Protein AF-A0A3B0U0E4-F1 (afdb_monomer_lite)

Foldseek 3Di:
DDDDPLPQWKKWKWWAQQPQQAIWTQAPVRAIDLFPQRTDIDRDPVVVVVQVVCQVCVVPPHNTHDIDMFTWAAAPVRGIDTPALVVLLSNVGDPPDPPDDDDDPVVSVCSSPRDGPPDDPPPPPPDDDPDDDD

Structure (mmCIF, N/CA/C/O backbone):
data_AF-A0A3B0U0E4-F1
#
_entry.id   AF-A0A3B0U0E4-F1
#
loop_
_atom_site.group_PDB
_atom_site.id
_atom_site.type_symbol
_atom_site.label_atom_id
_atom_site.label_alt_id
_atom_site.label_comp_id
_atom_site.label_asym_id
_atom_site.label_entity_id
_atom_site.label_seq_id
_atom_site.pdbx_PDB_ins_code
_atom_site.Cartn_x
_atom_site.Cartn_y
_atom_site.Cartn_z
_atom_site.occupancy
_atom_site.B_iso_or_equiv
_atom_site.auth_seq_id
_atom_site.auth_comp_id
_atom_site.auth_asym_id
_atom_site.auth_atom_id
_atom_site.pdbx_PDB_model_num
ATOM 1 N N . MET A 1 1 ? -9.893 20.223 24.120 1.00 36.91 1 MET A N 1
ATOM 2 C CA . MET A 1 1 ? -8.992 19.097 23.799 1.00 36.91 1 MET A CA 1
ATOM 3 C C . MET A 1 1 ? -9.679 18.255 22.725 1.00 36.91 1 MET A C 1
ATOM 5 O O . MET A 1 1 ? -10.359 17.302 23.061 1.00 36.91 1 MET A O 1
ATOM 9 N N . GLY A 1 2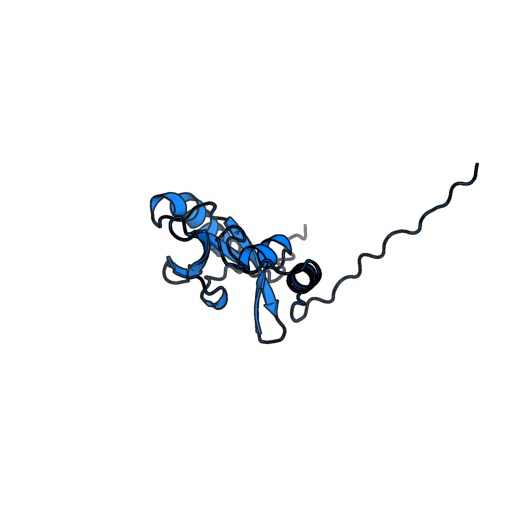 ? -9.637 18.684 21.462 1.00 43.72 2 GLY A N 1
ATOM 10 C CA . GLY A 1 2 ? -10.326 18.000 20.361 1.00 43.72 2 GLY A CA 1
ATOM 11 C C . GLY A 1 2 ? -9.304 17.594 19.314 1.00 43.72 2 GLY A C 1
ATOM 12 O O . GLY A 1 2 ? -8.891 18.423 18.512 1.00 43.72 2 GLY A O 1
ATOM 13 N N . LYS A 1 3 ? -8.831 16.355 19.382 1.00 45.47 3 LYS A N 1
ATOM 14 C CA . LYS A 1 3 ? -8.068 15.712 18.309 1.00 45.47 3 LYS A CA 1
ATOM 15 C C . LYS A 1 3 ? -8.770 14.394 17.992 1.00 45.47 3 LYS A C 1
ATOM 17 O O . LYS A 1 3 ? -9.587 13.957 18.793 1.00 45.47 3 LYS A O 1
ATOM 22 N N . HIS A 1 4 ? -8.435 13.814 16.845 1.00 36.91 4 HIS A N 1
ATOM 23 C CA . HIS A 1 4 ? -9.089 12.681 16.174 1.00 36.91 4 HIS A CA 1
ATOM 24 C C . HIS A 1 4 ? -10.208 13.102 15.214 1.00 36.91 4 HIS A C 1
ATOM 26 O O . HIS A 1 4 ? -11.343 12.654 15.300 1.00 36.91 4 HIS A O 1
ATOM 32 N N . GLN A 1 5 ? -9.840 13.934 14.233 1.00 36.47 5 GLN A N 1
ATOM 33 C CA . GLN A 1 5 ? -10.336 13.699 12.878 1.00 36.47 5 GLN A CA 1
ATOM 34 C C . GLN A 1 5 ? -9.682 12.386 12.415 1.00 36.47 5 GLN A C 1
ATOM 36 O O . GLN A 1 5 ? -8.617 12.405 11.803 1.00 36.47 5 GLN A O 1
ATOM 41 N N . ASP A 1 6 ? -10.249 11.253 12.828 1.00 44.97 6 ASP A N 1
ATOM 42 C CA . ASP A 1 6 ? -9.969 9.946 12.233 1.00 44.97 6 ASP A CA 1
ATOM 43 C C . ASP A 1 6 ? -10.700 9.957 10.887 1.00 44.97 6 ASP A C 1
ATOM 45 O O . ASP A 1 6 ? -11.853 9.561 10.766 1.00 44.97 6 ASP A O 1
ATOM 49 N N . GLN A 1 7 ? -10.100 10.633 9.908 1.00 45.28 7 GLN A N 1
ATOM 50 C CA . GLN A 1 7 ? -10.589 10.588 8.536 1.00 45.28 7 GLN A CA 1
ATOM 51 C C . GLN A 1 7 ? -10.448 9.133 8.070 1.00 45.28 7 GLN A C 1
ATOM 53 O O . GLN A 1 7 ? -9.414 8.521 8.339 1.00 45.28 7 GLN A O 1
ATOM 58 N N . GLU A 1 8 ? -11.485 8.602 7.413 1.00 59.47 8 GLU A N 1
ATOM 59 C CA . GLU A 1 8 ? -11.623 7.243 6.857 1.00 59.47 8 GLU A CA 1
ATOM 60 C C . GLU A 1 8 ? -10.515 6.900 5.842 1.00 59.47 8 GLU A C 1
ATOM 62 O O . GLU A 1 8 ? -10.739 6.751 4.642 1.00 59.47 8 GLU A O 1
ATOM 67 N N . THR A 1 9 ? -9.273 6.810 6.301 1.00 79.25 9 THR A N 1
ATOM 68 C CA . THR A 1 9 ? -8.127 6.502 5.457 1.00 79.25 9 THR A CA 1
ATOM 69 C C . THR A 1 9 ? -7.910 5.000 5.457 1.00 79.25 9 THR A C 1
ATOM 71 O O . THR A 1 9 ? -7.471 4.418 6.452 1.00 79.25 9 THR A O 1
ATOM 74 N N . LEU A 1 10 ? -8.194 4.380 4.315 1.00 93.31 10 LEU A N 1
ATOM 75 C CA . LEU A 1 10 ? -7.898 2.976 4.077 1.00 93.31 10 LEU A CA 1
ATOM 76 C C . LEU A 1 10 ? -6.388 2.787 3.946 1.00 93.31 10 LEU A C 1
ATOM 78 O O . LEU A 1 10 ? -5.714 3.510 3.210 1.00 93.31 10 LEU A O 1
ATOM 82 N N . ARG A 1 11 ? -5.851 1.802 4.662 1.00 96.06 11 ARG A N 1
ATOM 83 C CA . ARG A 1 11 ? -4.426 1.469 4.643 1.00 96.06 11 ARG A CA 1
ATOM 84 C C . ARG A 1 11 ? -4.217 -0.001 4.337 1.00 96.06 11 ARG A C 1
ATOM 86 O O . ARG A 1 11 ? -5.002 -0.838 4.774 1.00 96.06 11 ARG A O 1
ATOM 93 N N . VAL A 1 12 ? -3.147 -0.305 3.614 1.00 97.31 12 VAL A N 1
ATOM 94 C CA . VAL A 1 12 ? -2.751 -1.676 3.263 1.00 97.31 12 VAL A CA 1
ATOM 95 C C . VAL A 1 12 ? -1.254 -1.855 3.454 1.00 97.31 12 VAL A C 1
ATOM 97 O O . VAL A 1 12 ? -0.488 -0.898 3.336 1.00 97.31 12 VAL A O 1
ATOM 100 N N . LEU A 1 13 ? -0.826 -3.088 3.718 1.00 97.12 13 LEU A N 1
ATOM 101 C CA . LEU A 1 13 ? 0.589 -3.444 3.747 1.00 97.12 13 LEU A CA 1
ATOM 102 C C . LEU A 1 13 ? 1.042 -3.862 2.346 1.00 97.12 13 LEU A C 1
ATOM 104 O O . LEU A 1 13 ? 0.474 -4.790 1.769 1.00 97.12 13 LEU A O 1
ATOM 108 N N . THR A 1 14 ? 2.076 -3.204 1.825 1.00 96.56 14 THR A N 1
ATOM 109 C CA . THR A 1 14 ? 2.720 -3.544 0.550 1.00 96.56 14 THR A CA 1
ATOM 110 C C . THR A 1 14 ? 4.162 -3.978 0.769 1.00 96.56 14 THR A C 1
ATOM 112 O O . THR A 1 14 ? 4.802 -3.533 1.717 1.00 96.56 14 THR A O 1
ATOM 115 N N . ALA A 1 15 ? 4.680 -4.826 -0.113 1.00 94.94 15 ALA A N 1
ATOM 116 C CA . ALA A 1 15 ? 6.083 -5.211 -0.177 1.00 94.94 15 ALA A CA 1
ATOM 117 C C . ALA A 1 15 ? 6.494 -5.484 -1.632 1.00 94.94 15 ALA A C 1
ATOM 119 O O . ALA A 1 15 ? 5.693 -5.336 -2.558 1.00 94.94 15 ALA A O 1
ATOM 120 N N . ASN A 1 16 ? 7.751 -5.861 -1.839 1.00 92.12 16 ASN A N 1
ATOM 121 C CA . ASN A 1 16 ? 8.218 -6.442 -3.089 1.00 92.12 16 ASN A CA 1
ATOM 122 C C . ASN A 1 16 ? 8.429 -7.948 -2.918 1.00 92.12 16 ASN A C 1
ATOM 124 O O . ASN A 1 16 ? 9.066 -8.357 -1.945 1.00 92.12 16 ASN A O 1
ATOM 128 N N . ASP A 1 17 ? 7.945 -8.758 -3.853 1.00 90.56 17 ASP A N 1
ATOM 129 C CA . ASP A 1 17 ? 8.317 -10.169 -3.935 1.00 90.56 17 ASP A CA 1
ATOM 130 C C . ASP A 1 17 ? 9.816 -10.268 -4.254 1.00 90.56 17 ASP A C 1
ATOM 132 O O . ASP A 1 17 ? 10.300 -9.651 -5.206 1.00 90.56 17 ASP A O 1
ATOM 136 N N . LEU A 1 18 ? 10.584 -10.996 -3.439 1.00 88.94 18 LEU A N 1
ATOM 137 C CA . LEU A 1 18 ? 12.038 -11.058 -3.599 1.00 88.94 18 LEU A CA 1
ATOM 138 C C . LEU A 1 18 ? 12.462 -11.834 -4.853 1.00 88.94 18 LEU A C 1
ATOM 140 O O . LEU A 1 18 ? 13.534 -11.570 -5.395 1.00 88.94 18 LEU A O 1
ATOM 144 N N . LEU A 1 19 ? 11.657 -12.800 -5.298 1.00 86.62 19 LEU A N 1
ATOM 145 C CA . LEU A 1 19 ? 11.989 -13.666 -6.426 1.00 86.62 19 LEU A CA 1
ATOM 146 C C . LEU A 1 19 ? 11.656 -12.994 -7.754 1.00 86.62 19 LEU A C 1
ATOM 148 O O . LEU A 1 19 ? 12.441 -13.083 -8.697 1.00 86.62 19 LEU A O 1
ATOM 152 N N . THR A 1 20 ? 10.498 -12.338 -7.838 1.00 84.81 20 THR A N 1
ATOM 153 C CA . THR A 1 20 ? 10.013 -11.752 -9.095 1.00 84.81 20 THR A CA 1
ATOM 154 C C . THR A 1 20 ? 10.232 -10.250 -9.192 1.00 84.81 20 THR A C 1
ATOM 156 O O . THR A 1 20 ? 10.275 -9.708 -10.297 1.00 84.81 20 THR A O 1
ATOM 159 N N . GLY A 1 21 ? 10.409 -9.569 -8.060 1.00 86.94 21 GLY A N 1
ATOM 160 C CA . GLY A 1 21 ? 10.525 -8.117 -8.010 1.00 86.94 21 GLY A CA 1
ATOM 161 C C . GLY A 1 21 ? 9.203 -7.386 -8.253 1.00 86.94 21 GLY A C 1
ATOM 162 O O . GLY A 1 21 ? 9.231 -6.197 -8.571 1.00 86.94 21 GLY A O 1
ATOM 163 N N . GLU A 1 22 ? 8.068 -8.080 -8.134 1.00 89.31 22 GLU A N 1
ATOM 164 C CA . GLU A 1 22 ? 6.732 -7.501 -8.280 1.00 89.31 22 GLU A CA 1
ATOM 165 C C . GLU A 1 22 ? 6.187 -6.949 -6.961 1.00 89.31 22 GLU A C 1
ATOM 167 O O . GLU A 1 22 ? 6.396 -7.507 -5.882 1.00 89.31 22 GLU A O 1
ATOM 172 N N . VAL A 1 23 ? 5.404 -5.873 -7.060 1.00 92.50 23 VAL A N 1
ATOM 173 C CA . VAL A 1 23 ? 4.688 -5.330 -5.905 1.00 92.50 23 VAL A CA 1
ATOM 174 C C . VAL A 1 23 ? 3.598 -6.305 -5.468 1.00 92.50 23 VAL A C 1
ATOM 176 O O . VAL A 1 23 ? 2.794 -6.766 -6.277 1.00 92.50 23 VAL A O 1
ATOM 179 N N . VAL A 1 24 ? 3.564 -6.587 -4.169 1.00 94.19 24 VAL A N 1
ATOM 180 C CA . VAL A 1 24 ? 2.573 -7.460 -3.537 1.00 94.19 24 VAL A CA 1
ATOM 181 C C . VAL A 1 24 ? 1.937 -6.788 -2.324 1.00 94.19 24 VAL A C 1
ATOM 183 O O . VAL A 1 24 ? 2.506 -5.870 -1.726 1.00 94.19 24 VAL A O 1
ATOM 186 N N . PHE A 1 25 ? 0.755 -7.269 -1.954 1.00 96.38 25 PHE A N 1
ATOM 187 C CA . PHE A 1 25 ? -0.073 -6.784 -0.859 1.00 96.38 25 PHE A CA 1
ATOM 188 C C . PHE A 1 25 ? -0.455 -7.930 0.071 1.00 96.38 25 PHE A C 1
ATOM 190 O O . PHE A 1 25 ? -0.772 -9.034 -0.383 1.00 96.38 25 PHE A O 1
ATOM 197 N N . LEU A 1 26 ? -0.430 -7.671 1.378 1.00 97.12 26 LEU A N 1
ATOM 198 C CA . LEU A 1 26 ? -0.861 -8.651 2.370 1.00 97.12 26 LEU A CA 1
ATOM 199 C C . LEU A 1 26 ? -2.382 -8.797 2.307 1.00 97.12 26 LEU A C 1
ATOM 201 O O . LEU A 1 26 ? -3.095 -7.811 2.461 1.00 97.12 26 LEU A O 1
ATOM 205 N N . THR A 1 27 ? -2.881 -10.016 2.137 1.00 96.88 27 THR A N 1
ATOM 206 C CA . THR A 1 27 ? -4.315 -10.324 2.139 1.00 96.88 27 THR A CA 1
ATOM 207 C C . THR A 1 27 ? -4.845 -10.565 3.552 1.00 96.88 27 THR A C 1
ATOM 209 O O . THR A 1 27 ? -4.092 -10.800 4.501 1.00 96.88 27 THR A O 1
ATOM 212 N N . SER A 1 28 ? -6.171 -10.583 3.711 1.00 93.69 28 SER A N 1
ATOM 213 C CA . SER A 1 28 ? -6.820 -10.901 4.996 1.00 93.69 28 SER A CA 1
ATOM 214 C C . SER A 1 28 ? -6.515 -12.314 5.512 1.00 93.69 28 SER A C 1
ATOM 216 O O . SER A 1 28 ? -6.701 -12.577 6.697 1.00 93.69 28 SER A O 1
ATOM 218 N N . GLN A 1 29 ? -6.032 -13.215 4.649 1.00 92.81 29 GLN A N 1
ATOM 219 C CA . GLN A 1 29 ? -5.620 -14.573 5.021 1.00 92.81 29 GLN A CA 1
ATOM 220 C C . GLN A 1 29 ? -4.149 -14.652 5.467 1.00 92.81 29 GLN A C 1
ATOM 222 O O . GLN A 1 29 ? -3.678 -15.729 5.820 1.00 92.81 29 GLN A O 1
ATOM 227 N N . GLY A 1 30 ? -3.410 -13.537 5.446 1.00 91.12 30 GLY A N 1
ATOM 228 C CA . GLY A 1 30 ? -1.984 -13.505 5.785 1.00 91.12 30 GLY A CA 1
ATOM 229 C C . GLY A 1 30 ? -1.057 -13.980 4.660 1.00 91.12 30 GLY A C 1
ATOM 230 O O . GLY A 1 30 ? 0.142 -14.117 4.880 1.00 91.12 30 GLY A O 1
ATOM 231 N N . THR A 1 31 ? -1.585 -14.222 3.458 1.00 92.94 31 THR A N 1
ATOM 232 C CA . THR A 1 31 ? -0.789 -14.498 2.252 1.00 92.94 31 THR A CA 1
ATOM 233 C C . THR A 1 31 ? -0.518 -13.217 1.467 1.00 92.94 31 THR A C 1
ATOM 235 O O . 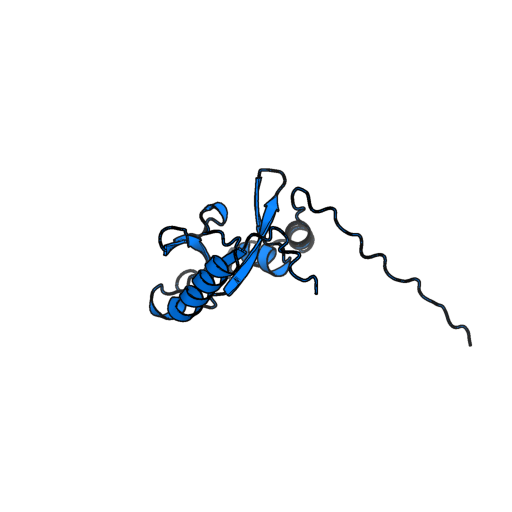THR A 1 31 ? -1.204 -12.213 1.660 1.00 92.94 31 THR A O 1
ATOM 238 N N . TRP A 1 32 ? 0.443 -13.254 0.545 1.00 93.88 32 TRP A N 1
ATOM 239 C CA . TRP A 1 32 ? 0.748 -12.137 -0.351 1.00 93.88 32 TRP A CA 1
ATOM 240 C C . TRP A 1 32 ? 0.077 -12.321 -1.714 1.00 93.88 32 TRP A C 1
ATOM 242 O O . TRP A 1 32 ? 0.098 -13.413 -2.279 1.00 93.88 32 TRP A O 1
ATOM 252 N N . SER A 1 33 ? -0.518 -11.249 -2.236 1.00 94.31 33 SER A N 1
ATOM 253 C CA . SER A 1 33 ? -1.174 -11.201 -3.547 1.00 94.31 33 SER A CA 1
ATOM 254 C C . SER A 1 33 ? -0.631 -10.044 -4.378 1.00 94.31 33 SER A C 1
ATOM 256 O O . SER A 1 33 ? -0.265 -9.010 -3.833 1.00 94.31 33 SER A O 1
ATOM 258 N N . ARG A 1 34 ? -0.618 -10.192 -5.704 1.00 93.06 34 ARG A N 1
ATOM 259 C CA . ARG A 1 34 ? -0.322 -9.089 -6.641 1.00 93.06 34 ARG A CA 1
ATOM 260 C C . ARG A 1 34 ? -1.530 -8.180 -6.868 1.00 93.06 34 ARG A C 1
ATOM 262 O O . ARG A 1 34 ? -1.381 -7.062 -7.342 1.00 93.06 34 ARG A O 1
ATOM 269 N N . ASP A 1 35 ? -2.717 -8.675 -6.532 1.00 93.50 35 ASP A N 1
ATOM 270 C CA . ASP A 1 35 ? -3.968 -7.944 -6.672 1.00 93.50 35 ASP A CA 1
ATOM 271 C C . ASP A 1 35 ? -4.211 -7.059 -5.445 1.00 93.50 35 ASP A C 1
ATOM 273 O O . ASP A 1 35 ? -4.358 -7.568 -4.328 1.00 93.50 35 ASP A O 1
ATOM 277 N N . LEU A 1 36 ? -4.237 -5.739 -5.655 1.00 94.25 36 LEU A N 1
ATOM 278 C CA . LEU A 1 36 ? -4.444 -4.756 -4.589 1.00 94.25 36 LEU A CA 1
ATOM 279 C C . LEU A 1 36 ? -5.844 -4.876 -3.970 1.00 94.25 36 LEU A C 1
ATOM 281 O O . LEU A 1 36 ? -5.988 -4.680 -2.768 1.00 94.25 36 LEU A O 1
ATOM 285 N N . ASP A 1 37 ? -6.858 -5.264 -4.741 1.00 94.69 37 ASP A N 1
ATOM 286 C CA . ASP A 1 37 ? -8.225 -5.445 -4.239 1.00 94.69 37 ASP A CA 1
ATOM 287 C C . ASP A 1 37 ? -8.380 -6.645 -3.284 1.00 94.69 37 ASP A C 1
ATOM 289 O O . ASP A 1 37 ? -9.326 -6.690 -2.498 1.00 94.69 37 ASP A O 1
ATOM 293 N N . GLN A 1 38 ? -7.423 -7.584 -3.256 1.00 96.12 38 GLN A N 1
ATOM 294 C CA . GLN A 1 38 ? -7.359 -8.638 -2.228 1.00 96.12 38 GLN A CA 1
ATOM 295 C C . GLN A 1 38 ? -6.679 -8.191 -0.925 1.00 96.12 38 GLN A C 1
ATOM 297 O O . GLN A 1 38 ? -6.578 -8.983 0.022 1.00 96.12 38 GLN A O 1
ATOM 302 N N . ALA A 1 39 ? -6.157 -6.965 -0.866 1.00 96.69 39 ALA A N 1
ATOM 303 C CA . ALA A 1 39 ? -5.389 -6.505 0.277 1.00 96.69 39 ALA A CA 1
ATOM 304 C C . ALA A 1 39 ? -6.242 -6.414 1.549 1.00 96.69 39 ALA A C 1
ATOM 306 O O . ALA A 1 39 ? -7.403 -6.002 1.551 1.00 96.69 39 ALA A O 1
ATOM 307 N N . ARG A 1 40 ? -5.623 -6.755 2.678 1.00 96.69 40 ARG A N 1
ATOM 308 C CA . ARG A 1 40 ? -6.173 -6.522 4.006 1.00 96.69 40 ARG A CA 1
ATOM 309 C C . ARG A 1 40 ? -6.222 -5.020 4.262 1.00 96.69 40 ARG A C 1
ATOM 311 O O . ARG A 1 40 ? -5.181 -4.367 4.331 1.00 96.69 40 ARG A O 1
ATOM 318 N N . LEU A 1 41 ? -7.430 -4.508 4.462 1.00 96.25 41 LEU A N 1
ATOM 319 C CA . LEU A 1 41 ? -7.672 -3.113 4.806 1.00 96.25 41 LEU A CA 1
ATOM 320 C C . LEU A 1 41 ? -7.532 -2.893 6.315 1.00 96.25 41 LEU A C 1
ATOM 322 O O . LEU A 1 41 ? -8.096 -3.639 7.114 1.00 96.25 41 LEU A O 1
ATOM 326 N N . ALA A 1 42 ? -6.818 -1.837 6.690 1.00 95.75 42 ALA A N 1
ATOM 327 C CA . ALA A 1 42 ? -6.807 -1.281 8.034 1.00 95.75 42 ALA A CA 1
ATOM 328 C C . ALA A 1 42 ? -7.512 0.078 8.027 1.00 95.75 42 ALA A C 1
ATOM 330 O O . ALA A 1 42 ? -7.109 0.987 7.299 1.00 95.75 42 ALA A O 1
ATOM 331 N N . GLN A 1 43 ? -8.560 0.200 8.842 1.00 93.25 43 GLN A N 1
ATOM 332 C CA . GLN A 1 43 ? -9.334 1.432 9.026 1.00 93.25 43 GLN A CA 1
ATOM 333 C C . GLN A 1 43 ? -9.072 2.047 10.398 1.00 93.25 43 GLN A C 1
ATOM 335 O O . GLN A 1 43 ? -9.044 3.261 10.544 1.00 93.25 43 GLN A O 1
ATOM 340 N N . THR A 1 44 ? -8.832 1.206 11.400 1.00 92.19 44 THR A N 1
ATOM 341 C CA . THR A 1 44 ? -8.594 1.624 12.781 1.00 92.19 44 THR A CA 1
ATOM 342 C C . THR A 1 44 ? -7.106 1.647 13.120 1.00 92.19 44 THR A C 1
ATOM 344 O O . THR A 1 44 ? -6.293 0.931 12.529 1.00 92.19 44 THR A O 1
ATOM 347 N N . SER A 1 45 ? -6.732 2.404 14.156 1.00 90.31 45 SER A N 1
ATOM 348 C CA . SER A 1 45 ? -5.351 2.412 14.663 1.00 90.31 45 SER A CA 1
ATOM 349 C C . SER A 1 45 ? -4.882 1.029 15.142 1.00 90.31 45 SER A C 1
ATOM 351 O O . SER A 1 45 ? -3.698 0.717 15.049 1.00 90.31 45 SER A O 1
ATOM 353 N N . GLN A 1 46 ? -5.802 0.185 15.624 1.00 93.25 46 GLN A N 1
ATOM 354 C CA . GLN A 1 46 ? -5.490 -1.178 16.061 1.00 93.25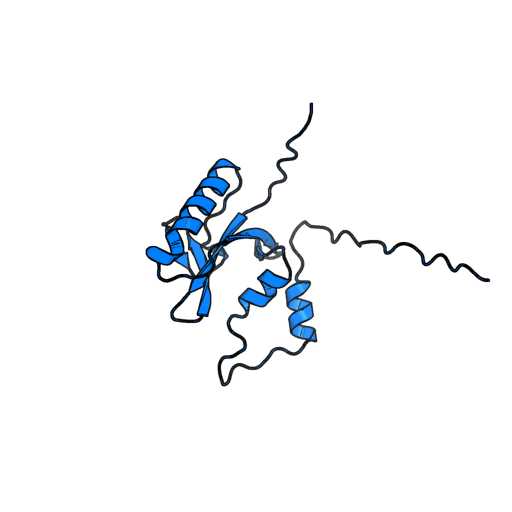 46 GLN A CA 1
ATOM 355 C C . GLN A 1 46 ? -5.142 -2.091 14.878 1.00 93.25 46 GLN A C 1
ATOM 357 O O . GLN A 1 46 ? -4.208 -2.888 14.955 1.00 93.25 46 GLN A O 1
ATOM 362 N N . GLU A 1 47 ? -5.879 -1.981 13.772 1.00 94.25 47 GLU A N 1
ATOM 363 C CA . GLU A 1 47 ? -5.584 -2.732 12.549 1.00 94.25 47 GLU A CA 1
ATOM 364 C C . GLU A 1 47 ? -4.287 -2.251 11.902 1.00 94.25 47 GLU A C 1
ATOM 366 O O . GLU A 1 47 ? -3.506 -3.078 11.435 1.00 94.25 47 GLU A O 1
ATOM 371 N N . LEU A 1 48 ? -4.021 -0.941 11.935 1.00 93.75 48 LEU A N 1
ATOM 372 C CA . LEU A 1 48 ? -2.758 -0.374 11.470 1.00 93.75 48 LEU A CA 1
ATOM 373 C C . LEU A 1 48 ? -1.572 -0.953 12.251 1.00 93.75 48 LEU A C 1
ATOM 375 O O . LEU A 1 48 ? -0.656 -1.500 11.646 1.00 93.75 48 LEU A O 1
ATOM 379 N N . ALA A 1 49 ? -1.646 -0.949 13.585 1.00 94.38 49 ALA A N 1
ATOM 380 C CA . ALA A 1 49 ? -0.617 -1.555 14.428 1.00 94.38 49 ALA A CA 1
ATOM 381 C C . ALA A 1 49 ? -0.428 -3.058 14.137 1.00 94.38 49 ALA A C 1
ATOM 383 O O . ALA A 1 49 ? 0.688 -3.574 14.206 1.00 94.38 49 ALA A O 1
ATOM 384 N N . SER A 1 50 ? -1.504 -3.770 13.778 1.00 94.81 50 SER A N 1
ATOM 385 C CA . SER A 1 50 ? -1.415 -5.166 13.334 1.00 94.81 50 SER A CA 1
ATOM 386 C C . SER A 1 50 ? -0.669 -5.307 12.005 1.00 94.81 50 SER A C 1
ATOM 388 O O . SER A 1 50 ? 0.104 -6.253 11.871 1.00 94.81 50 SER A O 1
ATOM 390 N N . LEU A 1 51 ? -0.873 -4.407 11.038 1.00 95.12 51 LEU A N 1
ATOM 391 C CA . LEU A 1 51 ? -0.118 -4.413 9.781 1.00 95.12 51 LEU A CA 1
ATOM 392 C C . LEU A 1 51 ? 1.360 -4.078 10.005 1.00 95.12 51 LEU A C 1
ATOM 394 O O . LEU A 1 51 ? 2.212 -4.751 9.431 1.00 95.12 51 LEU A O 1
ATOM 398 N N . ASP A 1 52 ? 1.671 -3.110 10.869 1.00 94.00 52 ASP A N 1
ATOM 399 C CA . ASP A 1 52 ? 3.055 -2.752 11.209 1.00 94.00 52 ASP A CA 1
ATOM 400 C C . ASP A 1 52 ? 3.805 -3.917 11.870 1.00 94.00 52 ASP A C 1
ATOM 402 O O . ASP A 1 52 ? 4.966 -4.182 11.550 1.00 94.00 52 ASP A O 1
ATOM 406 N N . ALA A 1 53 ? 3.132 -4.668 12.748 1.00 93.81 53 ALA A N 1
ATOM 407 C CA . ALA A 1 53 ? 3.707 -5.866 13.351 1.00 93.81 53 ALA A CA 1
ATOM 408 C C . ALA A 1 53 ? 4.045 -6.937 12.298 1.00 93.81 53 ALA A C 1
ATOM 410 O O . ALA A 1 53 ? 5.116 -7.539 12.366 1.00 93.81 53 ALA A O 1
ATOM 411 N N . VAL A 1 54 ? 3.172 -7.142 11.302 1.00 93.00 54 VAL A N 1
ATOM 412 C CA . VAL A 1 54 ? 3.443 -8.066 10.185 1.00 93.00 54 VAL A CA 1
ATOM 413 C C . VAL A 1 54 ? 4.571 -7.538 9.298 1.00 93.00 54 VAL A C 1
ATOM 415 O O . VAL A 1 54 ? 5.436 -8.306 8.889 1.00 93.00 54 VAL A O 1
ATOM 418 N N . ALA A 1 55 ? 4.617 -6.231 9.027 1.00 92.25 55 ALA A N 1
ATOM 419 C CA . ALA A 1 55 ? 5.689 -5.617 8.243 1.00 92.25 55 ALA A CA 1
ATOM 420 C C . ALA A 1 55 ? 7.073 -5.900 8.849 1.00 92.25 55 ALA A C 1
ATOM 422 O O . ALA A 1 55 ? 8.021 -6.200 8.123 1.00 92.25 55 ALA A O 1
ATOM 423 N N . ALA A 1 56 ? 7.173 -5.861 10.182 1.00 89.94 56 ALA A N 1
ATOM 424 C CA . ALA A 1 56 ? 8.409 -6.123 10.910 1.00 89.94 56 ALA A CA 1
ATOM 425 C C . ALA A 1 56 ? 8.903 -7.581 10.795 1.00 89.94 56 ALA A C 1
ATOM 427 O O . ALA A 1 56 ? 10.112 -7.806 10.864 1.00 89.94 56 ALA A O 1
ATOM 428 N N . SER A 1 57 ? 8.012 -8.565 10.601 1.00 87.25 57 SER A N 1
ATOM 429 C CA . SER A 1 57 ? 8.378 -9.986 10.443 1.00 87.25 57 SER A CA 1
ATOM 430 C C . SER A 1 57 ? 8.404 -10.476 8.987 1.00 87.25 57 SER A C 1
ATOM 432 O O . SER A 1 57 ? 9.021 -11.504 8.696 1.00 87.25 57 SER A O 1
ATOM 434 N N . ALA A 1 58 ? 7.799 -9.734 8.054 1.00 82.81 58 ALA A N 1
ATOM 435 C CA . ALA A 1 58 ? 7.554 -10.149 6.668 1.00 82.81 58 ALA A CA 1
ATOM 436 C C . ALA A 1 58 ? 8.804 -10.610 5.897 1.00 82.81 58 ALA A C 1
ATOM 438 O O . ALA A 1 58 ? 8.730 -11.555 5.104 1.00 82.81 58 ALA A O 1
ATOM 439 N N . ALA A 1 59 ? 9.955 -9.977 6.149 1.00 76.12 59 ALA A N 1
ATOM 440 C CA . ALA A 1 59 ? 11.211 -10.314 5.479 1.00 76.12 59 ALA A CA 1
ATOM 441 C C . ALA A 1 59 ? 11.701 -11.736 5.795 1.00 76.12 59 ALA A C 1
ATOM 443 O O . ALA A 1 59 ? 12.382 -12.353 4.980 1.00 76.12 59 ALA A O 1
ATOM 444 N N . ILE A 1 60 ? 11.353 -12.256 6.973 1.00 74.38 60 ILE A N 1
ATOM 445 C CA . ILE A 1 60 ? 11.797 -13.568 7.450 1.00 74.38 60 ILE A CA 1
ATOM 446 C C . ILE A 1 60 ? 10.831 -14.662 6.982 1.00 74.38 60 ILE A C 1
ATOM 448 O O . ILE A 1 60 ? 11.265 -15.749 6.611 1.00 74.38 60 ILE A O 1
ATOM 452 N N . GLU A 1 61 ? 9.528 -14.380 6.987 1.00 72.38 61 GLU A N 1
ATOM 453 C CA . GLU A 1 61 ? 8.492 -15.414 6.862 1.00 72.38 61 GLU A CA 1
ATOM 454 C C . GLU A 1 61 ? 8.003 -15.645 5.428 1.00 72.38 61 GLU A C 1
ATOM 456 O O . GLU A 1 61 ? 7.550 -16.743 5.111 1.00 72.38 61 GLU A O 1
ATOM 461 N N . ALA A 1 62 ? 8.090 -14.637 4.554 1.00 74.06 62 ALA A N 1
ATOM 462 C CA . ALA A 1 62 ? 7.367 -14.655 3.281 1.00 74.06 62 ALA A CA 1
ATOM 463 C C . ALA A 1 62 ? 8.215 -14.362 2.034 1.00 74.06 62 ALA A C 1
ATOM 465 O O . ALA A 1 62 ? 7.648 -14.163 0.964 1.00 74.06 62 ALA A O 1
ATOM 466 N N . ALA A 1 63 ? 9.548 -14.311 2.151 1.00 82.31 63 ALA A N 1
ATOM 467 C CA . ALA A 1 63 ? 10.447 -13.949 1.045 1.00 82.31 63 ALA A CA 1
ATOM 468 C C . ALA A 1 63 ? 10.044 -12.633 0.342 1.00 82.31 63 ALA A C 1
ATOM 470 O O . ALA A 1 63 ? 10.129 -12.502 -0.877 1.00 82.31 63 ALA A O 1
ATOM 471 N N . THR A 1 64 ? 9.599 -11.645 1.120 1.00 89.44 64 THR A N 1
ATOM 472 C CA . THR A 1 64 ? 9.307 -10.292 0.634 1.00 89.44 64 THR A CA 1
ATOM 473 C C . THR A 1 64 ? 10.338 -9.305 1.169 1.00 89.44 64 THR A C 1
ATOM 475 O O . THR A 1 64 ? 10.985 -9.553 2.186 1.00 89.44 64 THR A O 1
ATOM 478 N N . VAL A 1 65 ? 10.517 -8.171 0.496 1.00 91.31 65 VAL A N 1
ATOM 479 C CA . VAL A 1 65 ? 11.431 -7.111 0.938 1.00 91.31 65 VAL A CA 1
ATOM 480 C C . VAL A 1 65 ? 10.766 -5.748 0.903 1.00 91.31 65 VAL A C 1
ATOM 482 O O . VAL A 1 65 ? 9.913 -5.472 0.061 1.00 91.31 65 VAL A O 1
ATOM 485 N N . GLY A 1 66 ? 11.179 -4.884 1.832 1.00 91.12 66 GLY A N 1
ATOM 486 C CA . GLY A 1 66 ? 10.648 -3.530 1.946 1.00 91.12 66 GLY A CA 1
ATOM 487 C C . GLY A 1 66 ? 9.145 -3.523 2.208 1.00 91.12 66 GLY A C 1
ATOM 488 O O . GLY A 1 66 ? 8.419 -2.874 1.464 1.00 91.12 66 GLY A O 1
ATOM 489 N N . ALA A 1 67 ? 8.683 -4.269 3.217 1.00 94.88 67 ALA A N 1
ATOM 490 C CA . ALA A 1 67 ? 7.291 -4.230 3.647 1.00 94.88 67 ALA A CA 1
ATOM 491 C C . ALA A 1 67 ? 6.996 -2.913 4.390 1.00 94.88 67 ALA A C 1
ATOM 493 O O . ALA A 1 67 ? 7.704 -2.571 5.336 1.00 94.88 67 ALA A O 1
ATOM 494 N N . TYR A 1 68 ? 5.977 -2.166 3.962 1.00 95.62 68 TYR A N 1
ATOM 495 C CA . TYR A 1 68 ? 5.523 -0.935 4.619 1.00 95.62 68 TYR A CA 1
ATOM 496 C C . TYR A 1 68 ? 4.056 -0.631 4.308 1.00 95.62 68 TYR A C 1
ATOM 498 O O . TYR A 1 68 ? 3.503 -1.087 3.305 1.00 95.62 68 TYR A O 1
ATOM 506 N N . VAL A 1 69 ? 3.412 0.137 5.185 1.00 96.69 69 VAL A N 1
ATOM 507 C CA . VAL A 1 69 ? 2.011 0.524 5.020 1.00 96.69 69 VAL A CA 1
ATOM 508 C C . VAL A 1 69 ? 1.889 1.713 4.068 1.00 96.69 69 VAL A C 1
ATOM 510 O O . VAL A 1 69 ? 2.650 2.676 4.159 1.00 96.69 69 VAL A O 1
ATOM 513 N N . ILE A 1 70 ? 0.905 1.653 3.173 1.00 95.75 70 ILE A N 1
ATOM 514 C CA . ILE A 1 70 ? 0.511 2.754 2.290 1.00 95.75 70 ILE A CA 1
ATOM 515 C C . ILE A 1 70 ? -0.962 3.094 2.482 1.00 95.75 70 ILE A C 1
ATOM 517 O O . ILE A 1 70 ? -1.764 2.253 2.891 1.00 95.75 70 ILE A O 1
ATOM 521 N N . GLU A 1 71 ? -1.317 4.327 2.143 1.00 94.75 71 GLU A N 1
ATOM 522 C CA . GLU A 1 71 ? -2.704 4.771 2.082 1.00 94.75 71 GLU A CA 1
ATOM 523 C C . GLU A 1 71 ? -3.281 4.497 0.691 1.00 94.75 71 GLU A C 1
ATOM 525 O O . GLU A 1 71 ? -2.622 4.711 -0.336 1.00 94.75 71 GLU A O 1
ATOM 530 N N . VAL A 1 72 ? -4.526 4.032 0.663 1.00 93.75 72 VAL A N 1
ATOM 531 C CA . VAL A 1 72 ? -5.276 3.729 -0.556 1.00 93.75 72 VAL A CA 1
ATOM 532 C C . VAL A 1 72 ? -6.628 4.429 -0.530 1.00 93.75 72 VAL A C 1
ATOM 534 O O . VAL A 1 72 ? -7.187 4.723 0.524 1.00 93.75 72 VAL A O 1
ATOM 537 N N . GLY A 1 73 ? -7.155 4.704 -1.712 1.00 90.88 73 GLY A N 1
ATOM 538 C CA . GLY A 1 73 ? -8.519 5.161 -1.923 1.00 90.88 73 GLY A CA 1
ATOM 539 C C . GLY A 1 73 ? -9.219 4.263 -2.929 1.00 90.88 73 GLY A C 1
ATOM 540 O O . GLY A 1 73 ? -8.613 3.344 -3.481 1.00 90.88 73 GLY A O 1
ATOM 541 N N . ARG A 1 74 ? -10.497 4.542 -3.175 1.00 88.38 74 ARG A N 1
ATOM 542 C CA . ARG A 1 74 ? -11.239 3.911 -4.267 1.00 88.38 74 ARG A CA 1
ATOM 543 C C . ARG A 1 74 ? -11.162 4.782 -5.509 1.00 88.38 74 ARG A C 1
ATOM 545 O O . ARG A 1 74 ? -11.248 6.003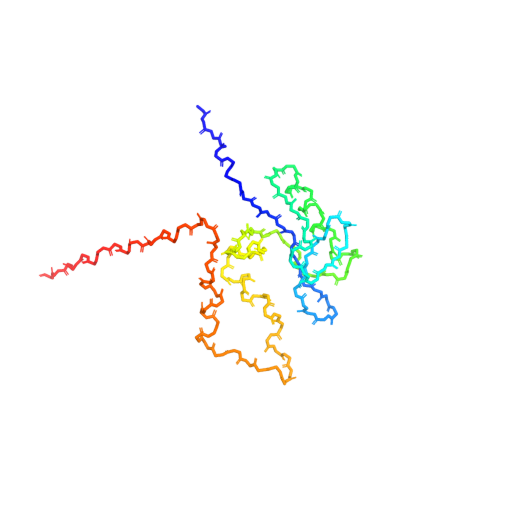 -5.399 1.00 88.38 74 ARG A O 1
ATOM 552 N N . ASP A 1 75 ? -10.987 4.177 -6.670 1.00 84.25 75 ASP A N 1
ATOM 553 C CA . ASP A 1 75 ? -11.122 4.849 -7.960 1.00 84.25 75 ASP A CA 1
ATOM 554 C C . ASP A 1 75 ? -12.613 4.919 -8.396 1.00 84.25 75 ASP A C 1
ATOM 556 O O . ASP A 1 75 ? -13.475 4.370 -7.699 1.00 84.25 75 ASP A O 1
ATOM 560 N N . PRO A 1 76 ? -12.957 5.634 -9.488 1.00 80.19 76 PRO A N 1
ATOM 561 C CA . PRO A 1 76 ? -14.336 5.780 -9.975 1.00 80.19 76 PRO A CA 1
ATOM 562 C C . PRO A 1 76 ? -15.084 4.469 -10.264 1.00 80.19 76 PRO A C 1
ATOM 564 O O . PRO A 1 76 ? -16.304 4.433 -10.110 1.00 80.19 76 PRO A O 1
ATOM 567 N N . ASP A 1 77 ? -14.373 3.410 -10.643 1.00 83.38 77 ASP A N 1
ATOM 568 C CA . ASP A 1 77 ? -14.903 2.068 -10.900 1.00 83.38 77 ASP A CA 1
ATOM 569 C C . ASP A 1 77 ? -15.016 1.230 -9.609 1.00 83.38 77 ASP A C 1
ATOM 571 O O . ASP A 1 77 ? -15.548 0.119 -9.614 1.00 83.38 77 ASP A O 1
ATOM 575 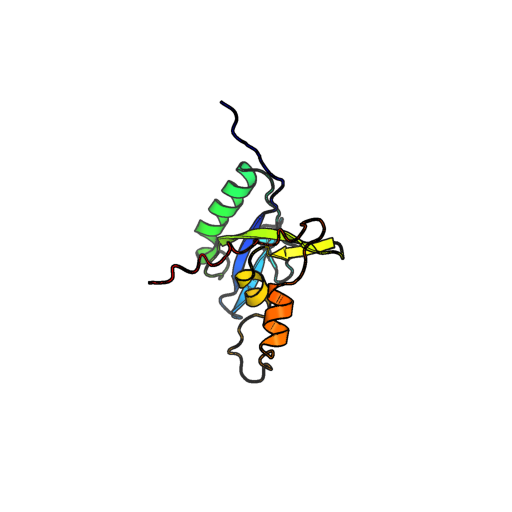N N . GLY A 1 78 ? -14.567 1.777 -8.474 1.00 84.25 78 GLY A N 1
ATOM 576 C CA . GLY A 1 78 ? -14.674 1.179 -7.143 1.00 84.25 78 GLY A CA 1
ATOM 577 C C . GLY A 1 78 ? -13.482 0.318 -6.723 1.00 84.25 78 GLY A C 1
ATOM 578 O O . GLY A 1 78 ? -13.481 -0.150 -5.582 1.00 84.25 78 GLY A O 1
ATOM 579 N N . GLY A 1 79 ? -12.485 0.148 -7.596 1.00 88.75 79 GLY A N 1
ATOM 580 C CA . GLY A 1 79 ? -11.242 -0.567 -7.306 1.00 88.75 79 GLY A CA 1
ATOM 581 C C . GLY A 1 79 ? -10.319 0.211 -6.372 1.00 88.75 79 GLY A C 1
ATOM 582 O O . GLY A 1 79 ? -10.429 1.434 -6.219 1.00 88.75 79 GLY A O 1
ATOM 583 N N . LEU A 1 80 ? -9.410 -0.493 -5.699 1.00 91.31 80 LEU A N 1
ATOM 584 C CA . LEU A 1 80 ? -8.421 0.149 -4.838 1.00 91.31 80 LEU A CA 1
ATOM 585 C C . LEU A 1 80 ? -7.278 0.775 -5.651 1.00 91.31 80 LEU A C 1
ATOM 587 O O . LEU A 1 80 ? -6.759 0.218 -6.617 1.00 91.31 80 LEU A O 1
ATOM 591 N N . CYS A 1 81 ? -6.835 1.953 -5.217 1.00 91.31 81 CYS A N 1
ATOM 592 C CA . CYS A 1 81 ? -5.749 2.701 -5.839 1.00 91.31 81 CYS A CA 1
ATOM 593 C C . CYS A 1 81 ? -4.880 3.376 -4.763 1.00 91.31 81 CYS A C 1
ATOM 595 O O . CYS A 1 81 ? -5.432 4.001 -3.853 1.00 91.31 81 CYS A O 1
ATOM 597 N N . PRO A 1 82 ? -3.537 3.311 -4.844 1.00 92.81 82 PRO A N 1
ATOM 598 C CA . PRO A 1 82 ? -2.670 4.059 -3.938 1.00 92.81 82 PRO A CA 1
ATOM 599 C C . PRO A 1 82 ? -2.914 5.567 -4.024 1.00 92.81 82 PRO A C 1
ATOM 601 O O . PRO A 1 82 ? -3.104 6.109 -5.114 1.00 92.81 82 PRO A O 1
ATOM 604 N N . LEU A 1 83 ? -2.856 6.262 -2.886 1.00 91.62 83 LEU A N 1
ATOM 605 C CA . LEU A 1 83 ? -3.000 7.722 -2.865 1.00 91.62 83 LEU A CA 1
ATOM 606 C C . LEU A 1 83 ? -1.742 8.426 -3.394 1.00 91.62 83 LEU A C 1
ATOM 608 O O . LEU A 1 83 ? -1.833 9.403 -4.135 1.00 91.62 83 LEU A O 1
ATOM 612 N N . ALA A 1 84 ? -0.562 7.919 -3.032 1.00 90.00 84 ALA A N 1
ATOM 613 C CA . ALA A 1 84 ? 0.713 8.533 -3.382 1.00 90.00 84 ALA A CA 1
ATOM 614 C C . ALA A 1 84 ? 1.115 8.237 -4.845 1.00 90.00 84 ALA A C 1
ATOM 616 O O . ALA A 1 84 ? 1.149 7.067 -5.239 1.00 90.00 84 ALA A O 1
ATOM 617 N N . PRO A 1 85 ? 1.503 9.252 -5.647 1.00 88.88 85 PRO A N 1
ATOM 618 C CA . PRO A 1 85 ? 1.926 9.062 -7.040 1.00 88.88 85 PRO A CA 1
ATOM 619 C C . PRO A 1 85 ? 3.062 8.052 -7.216 1.00 88.88 85 PRO A C 1
ATOM 621 O O . PRO A 1 85 ? 3.019 7.208 -8.108 1.00 88.88 85 PRO A O 1
ATOM 624 N N . ARG A 1 86 ? 4.056 8.086 -6.318 1.00 90.19 86 ARG A N 1
ATOM 625 C CA . ARG A 1 86 ? 5.170 7.127 -6.302 1.00 90.19 86 ARG A CA 1
ATOM 626 C C . ARG A 1 86 ? 4.662 5.688 -6.244 1.00 90.19 86 ARG A C 1
ATOM 628 O O . ARG A 1 86 ? 5.158 4.835 -6.972 1.00 90.19 86 ARG A O 1
ATOM 635 N N . GLU A 1 87 ? 3.674 5.419 -5.400 1.00 92.12 87 GLU A N 1
ATOM 636 C CA . GLU A 1 87 ? 3.122 4.079 -5.217 1.00 92.12 87 GLU A CA 1
ATOM 637 C C . GLU A 1 87 ? 2.304 3.640 -6.432 1.00 92.12 87 GLU A C 1
ATOM 639 O O . GLU A 1 87 ? 2.403 2.480 -6.823 1.00 92.12 87 GLU A O 1
ATOM 644 N N . LYS A 1 88 ? 1.579 4.557 -7.088 1.00 90.50 88 LYS A N 1
ATOM 645 C CA . LYS A 1 88 ? 0.904 4.264 -8.364 1.00 90.50 88 LYS A CA 1
ATOM 646 C C . LYS A 1 88 ? 1.904 3.853 -9.448 1.00 90.50 88 LYS A C 1
ATOM 648 O O . LYS A 1 88 ? 1.667 2.882 -10.155 1.00 90.50 88 LYS A O 1
ATOM 653 N N . ILE A 1 89 ? 3.050 4.532 -9.535 1.00 87.25 89 ILE A N 1
ATOM 654 C CA . ILE A 1 89 ? 4.125 4.178 -10.476 1.00 87.25 89 ILE A CA 1
ATOM 655 C C . ILE A 1 89 ? 4.745 2.819 -10.115 1.00 87.25 89 ILE A C 1
ATOM 657 O O . ILE A 1 89 ? 5.019 2.021 -11.006 1.00 87.25 89 ILE A O 1
ATOM 661 N N . ARG A 1 90 ? 4.928 2.510 -8.820 1.00 87.12 90 ARG A N 1
ATOM 662 C CA . ARG A 1 90 ? 5.469 1.207 -8.376 1.00 87.12 90 ARG A CA 1
ATOM 663 C C . ARG A 1 90 ? 4.623 0.018 -8.841 1.00 87.12 90 ARG A C 1
ATOM 665 O O . ARG A 1 90 ? 5.190 -1.049 -9.053 1.00 87.12 90 ARG A O 1
ATOM 672 N N . LEU A 1 91 ? 3.310 0.186 -9.020 1.00 85.56 91 LEU A N 1
ATOM 673 C CA . LEU A 1 91 ? 2.424 -0.875 -9.520 1.00 85.56 91 LEU A CA 1
ATOM 674 C C . LEU A 1 91 ? 2.767 -1.349 -10.937 1.00 85.56 91 LEU A C 1
ATOM 676 O O . LEU A 1 91 ? 2.397 -2.460 -11.299 1.00 85.56 91 LEU A O 1
ATOM 680 N N . LEU A 1 92 ? 3.501 -0.553 -11.721 1.00 80.38 92 LEU A N 1
ATOM 681 C CA . LEU A 1 92 ? 4.011 -0.972 -13.031 1.00 80.38 92 LEU A CA 1
ATOM 682 C C . LEU A 1 92 ? 5.048 -2.100 -12.936 1.00 80.38 92 LEU A C 1
ATOM 684 O O . LEU A 1 92 ? 5.395 -2.706 -13.946 1.00 80.38 92 LEU A O 1
ATOM 688 N N . GLY A 1 93 ? 5.540 -2.388 -11.730 1.00 73.44 93 GLY A N 1
ATOM 689 C CA . GLY A 1 93 ? 6.554 -3.398 -11.504 1.00 73.44 93 GLY A CA 1
ATOM 690 C C . GLY A 1 93 ? 7.956 -2.931 -11.916 1.00 73.44 93 GLY A C 1
ATOM 691 O O . GLY A 1 93 ? 8.215 -1.736 -12.096 1.00 73.44 93 GLY A O 1
ATOM 692 N N . PRO A 1 94 ? 8.912 -3.864 -12.000 1.00 70.12 94 PRO A N 1
ATOM 693 C CA . PRO A 1 94 ? 10.300 -3.548 -12.289 1.00 70.12 94 PRO A CA 1
ATOM 694 C C . PRO A 1 94 ? 10.470 -3.126 -13.753 1.00 70.12 94 PRO A C 1
ATOM 696 O O . PRO A 1 94 ? 10.535 -3.952 -14.659 1.00 70.12 94 PRO A O 1
ATOM 699 N N . LEU A 1 95 ? 10.651 -1.822 -13.974 1.00 66.94 95 LEU A N 1
ATOM 700 C CA . LEU A 1 95 ? 10.891 -1.231 -15.300 1.00 66.94 95 LEU A CA 1
ATOM 701 C C . LEU A 1 95 ? 12.255 -1.608 -15.919 1.00 66.94 95 LEU A C 1
ATOM 703 O O . LEU A 1 95 ? 12.623 -1.085 -16.963 1.00 66.94 95 LEU A O 1
ATOM 707 N N . THR A 1 96 ? 13.046 -2.462 -15.265 1.00 68.75 96 THR A N 1
ATOM 708 C CA . THR A 1 96 ? 14.385 -2.883 -15.709 1.00 68.75 96 THR A CA 1
ATOM 709 C C . THR A 1 96 ? 14.401 -4.252 -16.394 1.00 68.75 96 THR A C 1
ATOM 711 O O . THR A 1 96 ? 15.471 -4.726 -16.780 1.00 68.75 96 THR A O 1
ATOM 714 N N . GLN A 1 97 ? 13.247 -4.911 -16.545 1.00 67.19 97 GLN A N 1
ATOM 715 C CA . GLN A 1 97 ? 13.166 -6.209 -17.212 1.00 67.19 97 GLN A CA 1
ATOM 716 C C . GLN A 1 97 ? 13.413 -6.078 -18.732 1.00 67.19 97 GLN A C 1
ATOM 718 O O . GLN A 1 97 ? 12.782 -5.249 -19.391 1.00 67.19 97 GLN A O 1
ATOM 723 N N . PRO A 1 98 ? 14.309 -6.891 -19.328 1.00 69.00 98 PRO A N 1
ATOM 724 C CA . PRO A 1 98 ? 14.596 -6.825 -20.758 1.00 69.00 98 PRO A CA 1
ATOM 725 C C . PRO A 1 98 ? 13.359 -7.199 -21.583 1.00 69.00 98 PRO A C 1
ATOM 727 O O . PRO A 1 98 ? 12.762 -8.253 -21.375 1.00 69.00 98 PRO A O 1
ATOM 730 N N . GLY A 1 99 ? 12.999 -6.346 -22.544 1.00 69.50 99 GLY A N 1
ATOM 731 C CA . GLY A 1 99 ? 11.837 -6.550 -23.416 1.00 69.50 99 GLY A CA 1
ATOM 732 C C . GLY A 1 99 ? 10.517 -5.986 -22.881 1.00 69.50 99 GLY A C 1
ATOM 733 O O . GLY A 1 99 ? 9.518 -6.071 -23.589 1.00 69.50 99 GLY A O 1
ATOM 734 N N . VAL A 1 100 ? 10.502 -5.383 -21.686 1.00 68.81 100 VAL A N 1
ATOM 735 C CA . VAL A 1 100 ? 9.372 -4.563 -21.229 1.00 68.81 100 VAL A CA 1
ATOM 736 C C . VAL A 1 100 ? 9.448 -3.199 -21.918 1.00 68.81 100 VAL A C 1
ATOM 738 O O . VAL A 1 100 ? 10.479 -2.528 -21.873 1.00 68.81 100 VAL A O 1
ATOM 741 N N . GLU A 1 101 ? 8.366 -2.805 -22.592 1.00 72.81 101 GLU A N 1
ATOM 742 C CA . GLU A 1 101 ? 8.225 -1.454 -23.135 1.00 72.81 101 GLU A CA 1
ATOM 743 C C . GLU A 1 101 ? 8.217 -0.452 -21.980 1.00 72.81 101 GLU A C 1
ATOM 745 O O . GLU A 1 101 ? 7.419 -0.556 -21.047 1.00 72.81 101 GLU A O 1
ATOM 750 N N . HIS A 1 102 ? 9.126 0.517 -22.038 1.00 71.56 102 HIS A N 1
ATOM 751 C CA . HIS A 1 102 ? 9.119 1.615 -21.089 1.00 71.56 102 HIS A CA 1
ATOM 752 C C . HIS A 1 102 ? 7.939 2.528 -21.429 1.00 71.56 102 HIS A C 1
ATOM 754 O O . HIS A 1 102 ? 7.878 3.002 -22.567 1.00 71.56 102 HIS A O 1
ATOM 760 N N . PRO A 1 103 ? 7.028 2.803 -20.480 1.00 76.81 103 PRO A N 1
ATOM 761 C CA . PRO A 1 103 ? 5.958 3.751 -20.732 1.00 76.81 103 PRO A CA 1
ATOM 762 C C . PRO A 1 103 ? 6.551 5.124 -21.062 1.00 76.81 103 PRO A C 1
ATOM 764 O O . PRO A 1 103 ? 7.525 5.560 -20.439 1.00 76.81 103 PRO A O 1
ATOM 767 N N . ASP A 1 104 ? 5.954 5.807 -22.036 1.00 84.00 104 ASP A N 1
ATOM 768 C CA . ASP A 1 104 ? 6.297 7.197 -22.343 1.00 84.00 104 ASP A CA 1
ATOM 769 C C . ASP A 1 104 ? 5.983 8.083 -21.113 1.00 84.00 104 ASP A C 1
ATOM 771 O O . ASP A 1 104 ? 5.023 7.791 -20.386 1.00 84.00 104 ASP A O 1
ATOM 775 N N . PRO A 1 105 ? 6.748 9.161 -20.844 1.00 83.50 105 PRO A N 1
ATOM 776 C CA . PRO A 1 105 ? 6.471 10.102 -19.756 1.00 83.50 105 PRO A CA 1
ATOM 777 C C . PRO A 1 105 ? 4.999 10.523 -19.630 1.00 83.50 105 PRO A C 1
ATOM 779 O O . PRO A 1 105 ? 4.490 10.577 -18.513 1.00 83.50 105 PRO A O 1
ATOM 782 N N . ALA A 1 106 ? 4.278 10.728 -20.736 1.00 83.44 106 ALA A N 1
ATOM 783 C CA . ALA A 1 106 ? 2.860 11.090 -20.683 1.00 83.44 106 ALA A CA 1
ATOM 784 C C . ALA A 1 106 ? 1.977 9.988 -20.061 1.00 83.44 106 ALA A C 1
ATOM 786 O O . ALA A 1 106 ? 0.987 10.280 -19.387 1.00 83.44 106 ALA A O 1
ATOM 787 N N . GLN A 1 107 ? 2.330 8.715 -20.260 1.00 80.56 107 GLN A N 1
ATOM 788 C CA . GLN A 1 107 ? 1.633 7.585 -19.644 1.00 80.56 107 GLN A CA 1
ATOM 789 C C . GLN A 1 107 ? 1.946 7.493 -18.146 1.00 80.56 107 GLN A C 1
ATOM 791 O O . GLN A 1 107 ? 1.049 7.214 -17.351 1.00 80.56 107 GLN A O 1
ATOM 796 N N . ILE A 1 108 ? 3.193 7.771 -17.752 1.00 81.94 108 ILE A N 1
ATOM 797 C CA . ILE A 1 108 ? 3.608 7.818 -16.341 1.00 81.94 108 ILE A CA 1
ATOM 798 C C . ILE A 1 108 ? 2.846 8.926 -15.600 1.00 81.94 108 ILE A C 1
ATOM 800 O O . ILE A 1 108 ? 2.304 8.670 -14.522 1.00 81.94 108 ILE A O 1
ATOM 804 N N . ASP A 1 109 ? 2.742 10.118 -16.193 1.00 84.06 109 ASP A N 1
ATOM 805 C CA . ASP A 1 109 ? 1.976 11.237 -15.631 1.00 84.06 109 ASP A CA 1
ATOM 806 C C . ASP A 1 109 ? 0.489 10.888 -15.485 1.00 84.0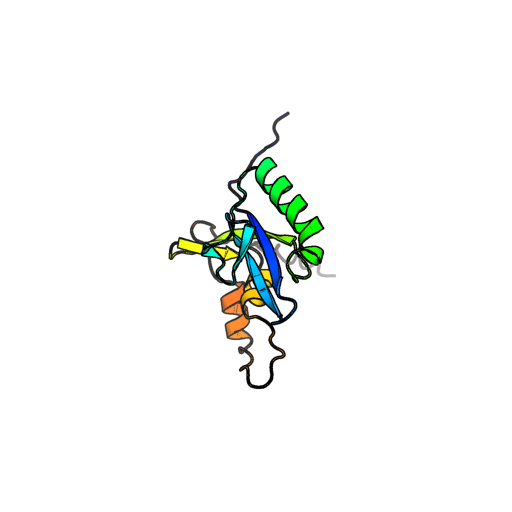6 109 ASP A C 1
ATOM 808 O O . ASP A 1 109 ? -0.103 11.105 -14.428 1.00 84.06 109 ASP A O 1
ATOM 812 N N . ALA A 1 110 ? -0.116 10.260 -16.498 1.00 82.62 110 ALA A N 1
ATOM 813 C CA . ALA A 1 110 ? -1.513 9.833 -16.427 1.00 82.62 110 ALA A CA 1
ATOM 814 C C . ALA A 1 110 ? -1.775 8.830 -15.283 1.00 82.62 110 ALA A C 1
ATOM 816 O O . ALA A 1 110 ? -2.830 8.867 -14.648 1.00 82.62 110 ALA A O 1
ATOM 817 N N . ILE A 1 111 ? -0.815 7.947 -14.989 1.00 82.69 111 ILE A N 1
ATOM 818 C CA . ILE A 1 111 ? -0.897 6.998 -13.869 1.00 82.69 111 ILE A CA 1
ATOM 819 C C . ILE A 1 111 ? -0.754 7.723 -12.529 1.00 82.69 111 ILE A C 1
ATOM 821 O O . ILE A 1 111 ? -1.537 7.478 -11.608 1.00 82.69 111 ILE A O 1
ATOM 825 N N . ALA A 1 112 ? 0.223 8.622 -12.413 1.00 81.31 112 ALA A N 1
ATOM 826 C CA . ALA A 1 112 ? 0.452 9.422 -11.213 1.00 81.31 112 ALA A CA 1
ATOM 827 C C . ALA A 1 112 ? -0.794 10.247 -10.838 1.00 81.31 112 ALA A C 1
ATOM 829 O O . ALA A 1 112 ? -1.239 10.236 -9.683 1.00 81.31 112 ALA A O 1
ATOM 830 N N . GLU A 1 113 ? -1.414 10.865 -11.839 1.00 82.44 113 GLU A N 1
ATOM 831 C CA . GLU A 1 113 ? -2.572 11.750 -11.707 1.00 82.44 113 GLU A CA 1
ATOM 832 C C . GLU A 1 113 ? -3.916 11.000 -11.701 1.00 82.44 113 GLU A C 1
ATOM 834 O O . GLU A 1 113 ? -4.970 11.635 -11.656 1.00 82.44 113 GLU A O 1
ATOM 839 N N . ARG A 1 114 ? -3.916 9.652 -11.716 1.00 78.25 114 ARG A N 1
ATOM 840 C CA . ARG A 1 114 ? -5.155 8.859 -11.789 1.00 78.25 114 ARG A CA 1
ATOM 841 C C . ARG A 1 114 ? -6.134 9.284 -10.682 1.00 78.25 114 ARG A C 1
ATOM 843 O O . ARG A 1 114 ? -5.766 9.164 -9.502 1.00 78.25 114 ARG A O 1
ATOM 850 N N . PRO A 1 115 ? -7.337 9.782 -11.031 1.00 66.44 115 PRO A N 1
ATOM 851 C CA . PRO A 1 115 ? -8.250 10.382 -10.071 1.00 66.44 115 PRO A CA 1
ATOM 852 C C . PRO A 1 115 ? -8.849 9.323 -9.147 1.00 66.44 115 PRO A C 1
ATOM 854 O O . PRO A 1 115 ? -9.113 8.193 -9.552 1.00 66.44 115 PRO A O 1
ATOM 857 N N . LEU A 1 116 ? -9.072 9.710 -7.896 1.00 65.25 116 LEU A N 1
ATOM 858 C CA . LEU A 1 116 ? -9.776 8.904 -6.903 1.00 65.25 116 LEU A CA 1
ATOM 859 C C . LEU A 1 116 ? -11.261 9.276 -6.918 1.00 65.25 116 LEU A C 1
ATOM 861 O O . LEU A 1 116 ? -11.613 10.436 -7.142 1.00 65.25 116 LEU A O 1
ATOM 865 N N . ALA A 1 117 ? -12.142 8.322 -6.634 1.00 59.16 117 ALA A N 1
ATOM 866 C CA . ALA A 1 117 ? -13.545 8.613 -6.383 1.00 59.16 117 ALA A CA 1
ATOM 867 C C . ALA A 1 117 ? -13.686 9.466 -5.112 1.00 59.16 117 ALA A C 1
ATOM 869 O O . ALA A 1 117 ? -13.176 9.118 -4.049 1.00 59.16 117 ALA A O 1
ATOM 870 N N . GLY A 1 118 ? -14.395 10.592 -5.214 1.00 48.06 118 GLY A N 1
ATOM 871 C CA . GLY A 1 118 ? -14.788 11.411 -4.060 1.00 48.06 118 GLY A CA 1
ATOM 872 C C . GLY A 1 118 ? -13.707 12.320 -3.460 1.00 48.06 118 GLY A C 1
ATOM 873 O O . GLY A 1 118 ? -14.048 13.172 -2.642 1.00 48.06 118 GLY A O 1
ATOM 874 N N . PHE A 1 119 ? -12.443 12.228 -3.885 1.00 44.62 119 PHE A N 1
ATOM 875 C CA . PHE A 1 119 ? -11.411 13.206 -3.526 1.00 44.62 119 PHE A CA 1
ATOM 876 C C . PHE A 1 119 ? -11.380 14.308 -4.588 1.00 44.62 119 PHE A C 1
ATOM 878 O O . PHE A 1 119 ? -10.797 14.145 -5.660 1.00 44.62 119 PHE A O 1
ATOM 885 N N . ALA A 1 120 ? -12.038 15.439 -4.316 1.00 41.59 120 ALA A N 1
ATOM 886 C CA . ALA A 1 120 ? -11.849 16.630 -5.134 1.00 41.59 120 ALA A CA 1
ATOM 887 C C . ALA A 1 120 ? -10.354 16.970 -5.129 1.00 41.59 120 ALA A C 1
ATOM 889 O O . ALA A 1 120 ? -9.760 17.111 -4.058 1.00 41.59 120 ALA A O 1
ATOM 890 N N . THR A 1 121 ? -9.745 17.079 -6.313 1.00 44.62 121 THR A N 1
ATOM 891 C CA . THR A 1 121 ? -8.389 17.613 -6.432 1.00 44.62 121 THR A CA 1
ATOM 892 C C . THR A 1 121 ? -8.406 19.008 -5.814 1.00 44.62 121 THR A C 1
ATOM 894 O O . THR A 1 121 ? -9.013 19.942 -6.339 1.00 44.62 121 THR A O 1
ATOM 897 N N . ALA A 1 122 ? -7.854 19.141 -4.610 1.00 41.53 122 ALA A N 1
ATOM 898 C CA . ALA A 1 122 ? -7.654 20.445 -4.021 1.00 41.53 122 ALA A CA 1
ATOM 899 C C . ALA A 1 122 ? -6.512 21.067 -4.816 1.00 41.53 122 ALA A C 1
ATOM 901 O O . ALA A 1 122 ? -5.338 20.807 -4.551 1.00 41.53 122 ALA A O 1
ATOM 902 N N . SER A 1 123 ? -6.876 21.840 -5.840 1.00 40.28 123 SER A N 1
ATOM 903 C CA . SER A 1 123 ? -5.963 22.692 -6.582 1.00 40.28 123 SER A CA 1
ATOM 904 C C . SER A 1 123 ? -5.171 23.511 -5.575 1.00 40.28 123 SER A C 1
ATOM 906 O O . SER A 1 123 ? -5.676 24.457 -4.975 1.00 40.28 123 SER A O 1
ATOM 908 N N . ARG A 1 124 ? -3.919 23.115 -5.363 1.00 42.34 124 ARG A N 1
ATOM 909 C CA . ARG A 1 124 ? -2.896 23.911 -4.696 1.00 42.34 124 ARG A CA 1
ATOM 910 C C . ARG A 1 124 ? -2.729 25.194 -5.504 1.00 42.34 124 ARG A C 1
ATOM 912 O O . ARG A 1 124 ? -1.968 25.236 -6.465 1.00 42.34 124 ARG A O 1
ATOM 919 N N . SER A 1 125 ? -3.507 26.212 -5.144 1.00 38.25 125 SER A N 1
ATOM 920 C CA . SER A 1 125 ? -3.387 27.571 -5.650 1.00 38.25 125 SER A CA 1
ATOM 921 C C . SER A 1 125 ? -1.990 28.065 -5.290 1.00 38.25 125 SER A C 1
ATOM 923 O O . SER A 1 125 ? -1.720 28.394 -4.133 1.00 38.25 125 SER A O 1
ATOM 925 N N . GLY A 1 126 ? -1.084 28.022 -6.267 1.00 37.69 126 GLY A N 1
ATOM 926 C CA . GLY A 1 126 ? 0.234 28.625 -6.168 1.00 37.69 126 GLY A CA 1
ATOM 927 C C . GLY A 1 126 ? 0.073 30.104 -5.844 1.00 37.69 126 GLY A C 1
ATOM 928 O O . GLY A 1 126 ? -0.678 30.807 -6.520 1.00 37.69 126 GLY A O 1
ATOM 929 N N . GLY A 1 127 ? 0.724 30.526 -4.761 1.00 39.41 127 GLY A N 1
ATOM 930 C CA . GLY A 1 127 ? 0.799 31.918 -4.346 1.00 39.41 127 GLY A CA 1
ATOM 931 C C . GLY A 1 127 ? 1.332 32.783 -5.481 1.00 39.41 127 GLY A C 1
ATOM 932 O O . GLY A 1 127 ? 2.220 32.363 -6.223 1.00 39.41 127 GLY A O 1
ATOM 933 N N . GLY A 1 128 ? 0.723 33.959 -5.618 1.00 41.28 128 GLY A N 1
ATOM 934 C CA . GLY A 1 128 ? 1.138 34.978 -6.564 1.00 41.28 128 GLY A CA 1
ATOM 935 C C . GLY A 1 128 ? 2.599 35.350 -6.349 1.00 41.28 128 GLY A C 1
ATOM 936 O O . GLY A 1 128 ? 3.064 35.498 -5.224 1.00 41.28 128 GLY A O 1
ATOM 937 N N . ASP A 1 129 ? 3.297 35.447 -7.468 1.00 46.47 129 ASP A N 1
ATOM 938 C CA . ASP A 1 129 ? 4.630 36.002 -7.604 1.00 46.47 129 ASP A CA 1
ATOM 939 C C . ASP A 1 129 ? 4.568 37.503 -7.266 1.00 46.47 129 ASP A C 1
ATOM 941 O O . ASP A 1 129 ? 4.042 38.308 -8.040 1.00 46.47 129 ASP A O 1
ATOM 945 N N . ASP A 1 130 ? 5.034 37.884 -6.074 1.00 43.25 130 ASP A N 1
ATOM 946 C CA . ASP A 1 130 ? 5.209 39.288 -5.703 1.00 43.25 130 ASP A CA 1
ATOM 947 C C . ASP A 1 130 ? 6.528 39.794 -6.300 1.00 43.25 130 ASP A C 1
ATOM 949 O O . ASP A 1 130 ? 7.611 39.695 -5.719 1.00 43.25 130 ASP A O 1
ATOM 953 N N . HIS A 1 131 ? 6.411 40.348 -7.499 1.00 43.69 131 HIS A N 1
ATOM 954 C CA . HIS A 1 131 ? 7.451 41.069 -8.218 1.00 43.69 131 HIS A CA 1
ATOM 955 C C . HIS A 1 131 ? 7.958 42.263 -7.374 1.00 43.69 131 HIS A C 1
ATOM 957 O O . HIS A 1 131 ? 7.360 43.342 -7.377 1.00 43.69 131 HIS A O 1
ATOM 963 N N . VAL A 1 132 ? 9.082 42.113 -6.662 1.00 45.38 132 VAL A N 1
ATOM 964 C CA . VAL A 1 132 ? 9.811 43.264 -6.104 1.00 45.38 132 VAL A CA 1
ATOM 965 C C . VAL A 1 132 ? 10.683 43.863 -7.206 1.00 45.38 132 VAL A C 1
ATOM 967 O O . VAL A 1 132 ? 11.710 43.315 -7.603 1.00 45.38 132 VAL A O 1
ATOM 970 N N . SER A 1 133 ? 10.220 44.980 -7.764 1.00 44.22 133 SER A N 1
ATOM 971 C CA . SER A 1 133 ? 11.053 45.835 -8.612 1.00 44.22 133 SER A CA 1
ATOM 972 C C . SER A 1 133 ? 12.010 46.639 -7.726 1.00 44.22 133 SER A C 1
ATOM 974 O O . SER A 1 133 ? 11.618 47.069 -6.640 1.00 44.22 133 SER A O 1
ATOM 976 N N . LEU A 1 134 ? 13.252 46.767 -8.202 1.00 53.22 134 LEU A N 1
ATOM 977 C CA . LEU A 1 134 ? 14.381 47.501 -7.610 1.00 53.22 134 LEU A CA 1
ATOM 978 C C . LEU A 1 134 ? 14.076 48.976 -7.317 1.00 53.22 134 LEU A C 1
ATOM 980 O O . LEU A 1 134 ? 13.348 49.599 -8.123 1.00 53.22 134 LEU A O 1
#

Secondary structure (DSSP, 8-state):
---------EEEEEEEETTT--EEEEBTTS-EES-GGGBPPB-SHHHHHHHHHHHHHHHHHSSEEEEEEEEEEE-TTS-EEESSHHHHHHTT--TTSTTPPPPPHHHHHHHHTPPPTT-------PPP------

Sequence (134 aa):
MGKHQDQETLRVLTANDLLTGEVVFLTSQGTWSRDLDQARLAQTSQELASLDAVAASAAIEAATVGAYVIEVGRDPDGGLCPLAPREKIRLLGPLTQPGVEHPDPAQIDAIAERPLAGFATASRSGGGDDHVSL

Organism: NCBI:txid652676

pLDDT: mean 78.94, std 18.99, range [36.47, 97.31]

Radius of gyration: 18.26 Å; chains: 1; bounding box: 30×63×47 Å

InterPro domains:
  IPR021270 Protein of unknown function DUF2849 [PF11011] (11-96)